Protein AF-A0A5C8ZA13-F1 (afdb_monomer_lite)

Sequence (93 aa):
MGSAIKFNWVLQLSVSEEPVAGNCYEFTKVGNRVFPIETPIDLIDLNRNAIAKIRIKSFQNITDKTIGEYQVIKVYSGIEKEVLTNYWIENEK

Radius of gyration: 13.34 Å; chains: 1; bounding box: 31×28×32 Å

Structure (mmCIF, N/CA/C/O backbone):
data_AF-A0A5C8ZA13-F1
#
_entry.id   AF-A0A5C8ZA13-F1
#
loop_
_atom_site.group_PDB
_atom_site.id
_atom_site.type_symbol
_atom_site.label_atom_id
_atom_site.label_alt_id
_atom_site.label_comp_id
_atom_site.label_asym_id
_atom_site.label_entity_id
_atom_site.label_seq_id
_atom_site.pdbx_PDB_ins_code
_atom_site.Cartn_x
_atom_site.Cartn_y
_atom_site.Cartn_z
_atom_site.occupancy
_atom_site.B_iso_or_equiv
_atom_site.auth_seq_id
_atom_site.auth_comp_id
_atom_site.auth_asym_id
_atom_site.auth_atom_id
_atom_site.pdbx_PDB_model_num
ATOM 1 N N . MET A 1 1 ? 21.224 -14.995 -15.660 1.00 51.16 1 MET A N 1
ATOM 2 C CA . MET A 1 1 ? 21.053 -13.553 -15.379 1.00 51.16 1 MET A CA 1
ATOM 3 C C . MET A 1 1 ? 19.579 -13.322 -15.085 1.00 51.16 1 MET A C 1
ATOM 5 O O . MET A 1 1 ? 18.784 -13.419 -16.007 1.00 51.16 1 MET A O 1
ATOM 9 N N . GLY A 1 2 ? 19.196 -13.170 -13.816 1.00 57.50 2 GLY A N 1
ATOM 10 C CA . GLY A 1 2 ? 17.798 -13.008 -13.399 1.00 57.50 2 GLY A CA 1
ATOM 11 C C . GLY A 1 2 ? 17.590 -11.641 -12.754 1.00 57.50 2 GLY A C 1
ATOM 12 O O . GLY A 1 2 ? 18.445 -11.198 -11.993 1.00 57.50 2 GLY A O 1
ATOM 13 N N . SER A 1 3 ? 16.484 -10.971 -13.072 1.00 65.44 3 SER A N 1
ATOM 14 C CA . SER A 1 3 ? 16.079 -9.742 -12.386 1.00 65.44 3 SER A CA 1
ATOM 15 C C . SER A 1 3 ? 15.382 -10.116 -11.080 1.00 65.44 3 SER A C 1
ATOM 17 O O . SER A 1 3 ? 14.389 -10.844 -11.096 1.00 65.44 3 SER A O 1
ATOM 19 N N . ALA A 1 4 ? 15.910 -9.656 -9.945 1.00 80.62 4 ALA A N 1
ATOM 20 C CA . ALA A 1 4 ? 15.277 -9.855 -8.648 1.00 80.62 4 ALA A CA 1
ATOM 21 C C . ALA A 1 4 ? 14.059 -8.925 -8.536 1.00 80.62 4 ALA A C 1
ATOM 23 O O . ALA A 1 4 ? 14.204 -7.716 -8.356 1.00 80.62 4 ALA A O 1
ATOM 24 N N . ILE A 1 5 ? 12.861 -9.494 -8.662 1.00 85.00 5 ILE A N 1
ATOM 25 C CA . ILE A 1 5 ? 11.589 -8.781 -8.512 1.00 85.00 5 ILE A CA 1
ATOM 26 C C . ILE A 1 5 ? 10.957 -9.189 -7.182 1.00 85.00 5 ILE A C 1
ATOM 28 O O . ILE A 1 5 ? 10.879 -10.377 -6.871 1.00 85.00 5 ILE A O 1
ATOM 32 N N . LYS A 1 6 ? 10.483 -8.213 -6.402 1.00 88.00 6 LYS A N 1
ATOM 33 C CA . LYS A 1 6 ? 9.706 -8.461 -5.178 1.00 88.00 6 LYS A CA 1
ATOM 34 C C . LYS A 1 6 ? 8.230 -8.162 -5.412 1.00 88.00 6 LYS A C 1
ATOM 36 O O . LYS A 1 6 ? 7.883 -7.071 -5.859 1.00 88.00 6 LYS A O 1
ATOM 41 N N . PHE A 1 7 ? 7.367 -9.127 -5.108 1.00 90.06 7 PHE A N 1
ATOM 42 C CA . PHE A 1 7 ? 5.923 -8.917 -5.131 1.00 90.06 7 PHE A CA 1
ATOM 43 C C . PHE A 1 7 ? 5.464 -8.357 -3.784 1.00 90.06 7 PHE A C 1
ATOM 45 O O . PHE A 1 7 ? 5.775 -8.921 -2.735 1.00 90.06 7 PHE A O 1
ATOM 52 N N . ASN A 1 8 ? 4.722 -7.255 -3.807 1.00 91.00 8 ASN A N 1
ATOM 53 C CA . ASN A 1 8 ? 4.301 -6.534 -2.618 1.00 91.00 8 ASN A CA 1
ATOM 54 C C . ASN A 1 8 ? 2.771 -6.430 -2.566 1.00 91.00 8 ASN A C 1
ATOM 56 O O . ASN A 1 8 ? 2.153 -5.764 -3.392 1.00 91.00 8 ASN A O 1
ATOM 60 N N . TRP A 1 9 ? 2.178 -7.035 -1.535 1.00 91.94 9 TRP A N 1
ATOM 61 C CA . TRP A 1 9 ? 0.752 -6.902 -1.193 1.00 91.94 9 TRP A CA 1
ATOM 62 C C . TRP A 1 9 ? 0.465 -5.760 -0.209 1.00 91.94 9 TRP A C 1
ATOM 64 O O . TRP A 1 9 ? -0.672 -5.560 0.203 1.00 91.94 9 TRP A O 1
ATOM 74 N N . VAL A 1 10 ? 1.501 -5.009 0.162 1.00 93.75 10 VAL A N 1
ATOM 75 C CA . VAL A 1 10 ? 1.440 -3.879 1.087 1.00 93.75 10 VAL A CA 1
ATOM 76 C C . VAL A 1 10 ? 2.443 -2.816 0.655 1.00 93.75 10 VAL A C 1
ATOM 78 O O . VAL A 1 10 ? 3.551 -3.133 0.192 1.00 93.75 10 VAL A O 1
ATOM 81 N N . LEU A 1 11 ? 2.061 -1.550 0.805 1.00 94.69 11 LEU A N 1
ATOM 82 C CA . LEU A 1 11 ? 2.943 -0.413 0.600 1.00 94.69 11 LEU A CA 1
ATOM 83 C C . LEU A 1 11 ? 3.416 0.089 1.963 1.00 94.69 11 LEU A C 1
ATOM 85 O O . LEU A 1 11 ? 2.673 0.703 2.712 1.00 94.69 11 LEU A O 1
ATOM 89 N N . GLN A 1 12 ? 4.670 -0.180 2.295 1.00 94.75 12 GLN A N 1
ATOM 90 C CA . GLN A 1 12 ? 5.287 0.365 3.501 1.00 94.75 12 GLN A CA 1
ATOM 91 C C . GLN A 1 12 ? 5.929 1.710 3.170 1.00 94.75 12 GLN A C 1
ATOM 93 O O . GLN A 1 12 ? 6.768 1.716 2.282 1.00 94.75 12 GLN A O 1
ATOM 98 N N . LEU A 1 13 ? 5.635 2.830 3.824 1.00 93.06 13 LEU A N 1
ATOM 99 C CA . LEU A 1 13 ? 6.291 4.123 3.544 1.00 93.06 13 LEU A CA 1
ATOM 100 C C . LEU A 1 13 ? 6.498 4.939 4.819 1.00 93.06 13 LEU A C 1
ATOM 102 O O . LEU A 1 13 ? 5.734 4.828 5.769 1.00 93.06 13 LEU A O 1
ATOM 106 N N . SER A 1 14 ? 7.520 5.796 4.827 1.00 87.88 14 SER A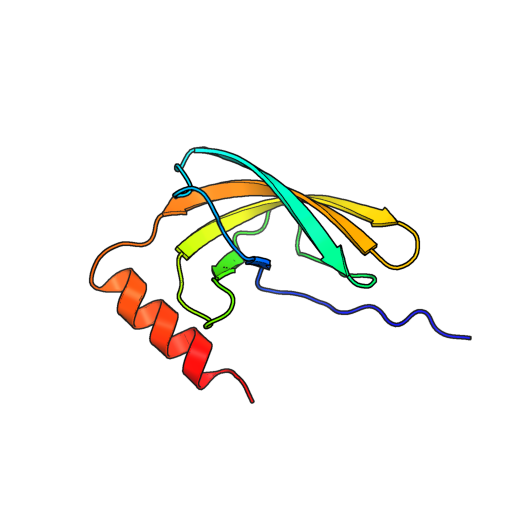 N 1
ATOM 107 C CA . SER A 1 14 ? 7.596 6.893 5.791 1.00 87.88 14 SER A CA 1
ATOM 108 C C . SER A 1 14 ? 6.652 7.994 5.319 1.00 87.88 14 SER A C 1
ATOM 110 O O . SER A 1 14 ? 6.952 8.707 4.362 1.00 87.88 14 SER A O 1
ATOM 112 N N . VAL A 1 15 ? 5.491 8.082 5.949 1.00 79.94 15 VAL A N 1
ATOM 113 C CA . VAL A 1 15 ? 4.473 9.073 5.615 1.00 79.94 15 VAL A CA 1
ATOM 114 C C . VAL A 1 15 ? 4.724 10.314 6.472 1.00 79.94 15 VAL A C 1
ATOM 116 O O . VAL A 1 15 ? 4.638 10.240 7.694 1.00 79.94 15 VAL A O 1
ATOM 119 N N . SER A 1 16 ? 5.114 11.425 5.842 1.00 75.94 16 SER A N 1
ATOM 120 C CA . SER A 1 16 ? 5.409 12.689 6.539 1.00 75.94 16 SER A CA 1
ATOM 121 C C . SER A 1 16 ? 4.159 13.519 6.838 1.00 75.94 16 SER A C 1
ATOM 123 O O . SER A 1 16 ? 4.155 14.269 7.808 1.00 75.94 16 SER A O 1
ATOM 125 N N . GLU A 1 17 ? 3.109 13.376 6.029 1.00 80.94 17 GLU A N 1
ATOM 126 C CA . GLU A 1 17 ? 1.834 14.087 6.165 1.00 80.94 17 GLU A CA 1
ATOM 127 C C . GLU A 1 17 ? 0.694 13.090 6.353 1.00 80.94 17 GLU A C 1
ATOM 129 O O . GLU A 1 17 ? 0.691 12.037 5.720 1.00 80.94 17 GLU A O 1
ATOM 134 N N . GLU A 1 18 ? -0.294 13.410 7.190 1.00 84.75 18 GLU A N 1
ATOM 135 C CA . GLU A 1 18 ? -1.440 12.521 7.385 1.00 84.75 18 GLU A CA 1
ATOM 136 C C . GLU A 1 18 ? -2.191 12.309 6.058 1.00 84.75 18 GLU A C 1
ATOM 138 O O . GLU A 1 18 ? -2.628 13.279 5.429 1.00 84.75 18 GLU A O 1
ATOM 143 N N . PRO A 1 19 ? -2.339 11.053 5.592 1.00 89.94 19 PRO A N 1
ATOM 144 C CA . PRO A 1 19 ? -2.976 10.790 4.314 1.00 89.94 19 PRO A CA 1
ATOM 145 C C . PRO A 1 19 ? -4.450 11.172 4.392 1.00 89.94 19 PRO A C 1
ATOM 147 O O . PRO A 1 19 ? -5.126 10.868 5.369 1.00 89.94 19 PRO A O 1
ATOM 150 N N . VAL A 1 20 ? -4.965 11.790 3.333 1.00 92.94 20 VAL A N 1
ATOM 151 C CA . VAL A 1 20 ? -6.370 12.194 3.239 1.00 92.94 20 VAL A CA 1
ATOM 152 C C . VAL A 1 20 ? -7.089 11.275 2.260 1.00 92.94 20 VAL A C 1
ATOM 154 O O . VAL A 1 20 ? -6.622 11.052 1.144 1.00 92.94 20 VAL A O 1
ATOM 157 N N . ALA A 1 21 ? -8.238 10.732 2.668 1.00 94.69 21 ALA A N 1
ATOM 158 C CA . ALA A 1 21 ? -9.040 9.866 1.809 1.00 94.69 21 ALA A CA 1
ATOM 159 C C . ALA A 1 21 ? -9.481 10.593 0.525 1.00 94.69 21 ALA A C 1
ATOM 161 O O . ALA A 1 21 ? -9.907 11.743 0.561 1.00 94.69 21 ALA A O 1
ATOM 162 N N . GLY A 1 22 ? -9.384 9.902 -0.610 1.00 93.25 22 GLY A N 1
ATOM 163 C CA . GLY A 1 22 ? -9.669 10.419 -1.948 1.00 93.25 22 GLY A CA 1
ATOM 164 C C . GLY A 1 22 ? -8.446 10.976 -2.678 1.00 93.25 22 GLY A C 1
ATOM 165 O O . GLY A 1 22 ? -8.414 10.903 -3.909 1.00 93.25 22 GLY A O 1
ATOM 166 N N . ASN A 1 23 ? -7.430 11.452 -1.950 1.00 95.44 23 ASN A N 1
ATOM 167 C CA . ASN A 1 23 ? -6.240 12.059 -2.545 1.00 95.44 23 ASN A CA 1
ATOM 168 C C . ASN A 1 23 ? -5.283 11.019 -3.135 1.00 95.44 23 ASN A C 1
ATOM 170 O O . ASN A 1 23 ? -5.220 9.865 -2.696 1.00 95.44 23 ASN A O 1
ATOM 174 N N . CYS A 1 24 ? -4.519 11.470 -4.130 1.00 95.38 24 CYS A N 1
ATOM 175 C CA . CYS A 1 24 ? -3.444 10.711 -4.749 1.00 95.38 24 CYS A CA 1
ATOM 176 C C . CYS A 1 24 ? -2.087 11.219 -4.268 1.00 95.38 24 CYS A C 1
ATOM 178 O O . CYS A 1 24 ? -1.893 12.420 -4.092 1.00 95.38 24 CYS A O 1
ATOM 180 N N . TYR A 1 25 ? -1.157 10.289 -4.093 1.00 95.81 25 TYR A N 1
ATOM 181 C CA . TYR A 1 25 ? 0.197 10.554 -3.637 1.00 95.81 25 TYR A CA 1
ATOM 182 C C . TYR A 1 25 ? 1.186 9.714 -4.437 1.00 95.81 25 TYR A C 1
ATOM 184 O O . TYR A 1 25 ? 0.876 8.606 -4.884 1.00 95.81 25 TYR A O 1
ATOM 192 N N . GLU A 1 26 ? 2.400 10.229 -4.570 1.00 95.25 26 GLU A N 1
ATOM 193 C CA . GLU A 1 26 ? 3.506 9.510 -5.185 1.00 95.25 26 GLU A CA 1
ATOM 194 C C . GLU A 1 26 ? 4.265 8.678 -4.147 1.00 95.25 26 GLU A C 1
ATOM 196 O O . GLU A 1 26 ? 4.309 8.987 -2.953 1.00 95.25 26 GLU A O 1
ATOM 201 N N . PHE A 1 27 ? 4.899 7.604 -4.606 1.00 94.75 27 PHE A N 1
ATOM 202 C CA . PHE A 1 27 ? 5.806 6.808 -3.798 1.00 94.75 27 PHE A CA 1
ATOM 203 C C . PHE A 1 27 ? 7.063 6.427 -4.567 1.00 94.75 27 PHE A C 1
ATOM 205 O O . PHE A 1 27 ? 7.065 6.289 -5.788 1.00 94.75 27 PHE A O 1
ATOM 212 N N . THR A 1 28 ? 8.142 6.199 -3.819 1.00 94.31 28 THR A N 1
ATOM 213 C CA . THR A 1 28 ? 9.396 5.653 -4.343 1.00 94.31 28 THR A CA 1
ATOM 214 C C . THR A 1 28 ? 9.872 4.502 -3.466 1.00 94.31 28 THR A C 1
ATOM 216 O O . THR A 1 28 ? 9.827 4.564 -2.235 1.00 94.31 28 THR A O 1
ATOM 219 N N . LYS A 1 29 ? 10.349 3.433 -4.102 1.00 93.88 29 LYS A N 1
ATOM 220 C CA . LYS A 1 29 ? 10.928 2.254 -3.465 1.00 93.88 29 LYS A CA 1
ATOM 221 C 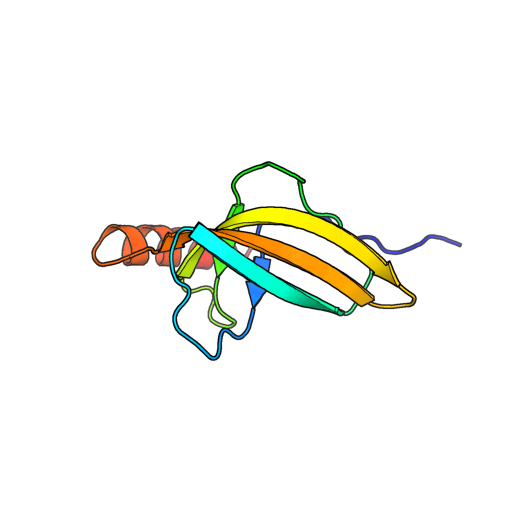C . LYS A 1 29 ? 12.222 1.830 -4.127 1.00 93.88 29 LYS A C 1
ATOM 223 O O . LYS A 1 29 ? 12.350 1.880 -5.337 1.00 93.88 29 LYS A O 1
ATOM 228 N N . VAL A 1 30 ? 13.160 1.362 -3.309 1.00 92.19 30 VAL A N 1
ATOM 229 C CA . VAL A 1 30 ? 14.402 0.746 -3.786 1.00 92.19 30 VAL A CA 1
ATOM 230 C C . VAL A 1 30 ? 14.119 -0.679 -4.271 1.00 92.19 30 VAL A C 1
ATOM 232 O O . VAL A 1 30 ? 13.384 -1.434 -3.612 1.00 92.19 30 VAL A O 1
ATOM 235 N N . GLY A 1 31 ? 14.739 -1.027 -5.397 1.00 91.06 31 GLY A N 1
ATOM 236 C CA . GLY A 1 31 ? 14.609 -2.292 -6.111 1.00 91.06 31 GLY A CA 1
ATOM 237 C C . GLY A 1 31 ? 13.367 -2.367 -6.997 1.00 91.06 31 GLY A C 1
ATOM 238 O O . GLY A 1 31 ? 12.454 -1.554 -6.877 1.00 91.06 31 GLY A O 1
ATOM 239 N N . ASN A 1 32 ? 13.327 -3.386 -7.857 1.00 91.19 32 ASN A N 1
ATOM 240 C CA . ASN A 1 32 ? 12.176 -3.672 -8.710 1.00 91.19 32 ASN A CA 1
ATOM 241 C C . ASN A 1 32 ? 11.068 -4.347 -7.899 1.00 91.19 32 ASN A C 1
ATOM 243 O O . ASN A 1 32 ? 11.235 -5.459 -7.383 1.00 91.19 32 ASN A O 1
ATOM 247 N N . ARG A 1 33 ? 9.922 -3.679 -7.803 1.00 93.00 33 ARG A N 1
ATOM 248 C CA . ARG A 1 33 ? 8.737 -4.167 -7.106 1.00 93.00 33 ARG A CA 1
ATOM 249 C C . ARG A 1 33 ? 7.563 -4.299 -8.058 1.00 93.00 33 ARG A C 1
ATOM 251 O O . ARG A 1 33 ? 7.461 -3.601 -9.066 1.00 93.00 33 ARG A O 1
ATOM 258 N N . VAL A 1 34 ? 6.677 -5.220 -7.719 1.00 93.56 34 VAL A N 1
ATOM 259 C CA . VAL A 1 34 ? 5.388 -5.396 -8.380 1.00 93.56 34 VAL A CA 1
ATOM 260 C C . VAL A 1 34 ? 4.311 -5.237 -7.328 1.00 93.56 34 VAL A C 1
ATOM 262 O O . VAL A 1 34 ? 4.373 -5.867 -6.273 1.00 93.56 34 VAL A O 1
ATOM 265 N N . PHE A 1 35 ? 3.335 -4.393 -7.635 1.00 95.19 35 PHE A N 1
ATOM 266 C CA . PHE A 1 35 ? 2.155 -4.178 -6.816 1.00 95.19 35 PHE A CA 1
ATOM 267 C C . PHE A 1 35 ? 0.902 -4.512 -7.628 1.00 95.19 35 PHE A C 1
ATOM 269 O O . PHE A 1 35 ? 0.906 -4.345 -8.852 1.00 95.19 35 PHE A O 1
ATOM 276 N N . PRO A 1 36 ? -0.185 -4.953 -6.984 1.00 94.75 36 PRO A N 1
ATOM 277 C CA . PRO A 1 36 ? -1.450 -5.139 -7.674 1.00 94.75 36 PRO A CA 1
ATOM 278 C C . PRO A 1 36 ? -2.082 -3.769 -7.994 1.00 94.75 36 PRO A C 1
ATOM 280 O O . PRO A 1 36 ? -2.396 -2.980 -7.102 1.00 94.75 36 PRO A O 1
ATOM 283 N N . ILE A 1 37 ? -2.255 -3.476 -9.285 1.00 94.50 37 ILE A N 1
ATOM 284 C CA . ILE A 1 37 ? -2.875 -2.235 -9.783 1.00 94.5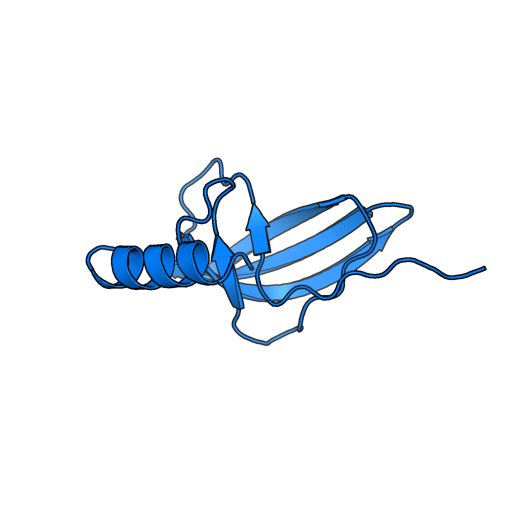0 37 ILE A CA 1
ATOM 285 C C . ILE A 1 37 ? -4.395 -2.310 -9.601 1.00 94.50 37 ILE A C 1
ATOM 287 O O . ILE A 1 37 ? -4.987 -3.384 -9.707 1.00 94.50 37 ILE A O 1
ATOM 291 N N . GLU A 1 38 ? -5.032 -1.177 -9.289 1.00 93.50 38 GLU A N 1
ATOM 292 C CA . GLU A 1 38 ? -6.484 -1.055 -9.077 1.00 93.50 38 GLU A CA 1
ATOM 293 C C . GLU A 1 38 ? -7.054 -2.022 -8.010 1.00 93.50 38 GLU A C 1
ATOM 295 O O . GLU A 1 38 ? -8.267 -2.182 -7.856 1.00 93.50 38 GLU A O 1
ATOM 300 N N . THR A 1 39 ? -6.193 -2.611 -7.182 1.00 94.50 39 THR A N 1
ATOM 301 C CA . THR A 1 39 ? -6.576 -3.513 -6.093 1.00 94.50 39 THR A CA 1
ATOM 302 C C . THR A 1 39 ? -6.331 -2.822 -4.754 1.00 94.50 39 THR A C 1
ATOM 304 O O . THR A 1 39 ? -5.264 -2.231 -4.574 1.00 94.50 39 THR A O 1
ATOM 307 N N . PRO A 1 40 ? -7.295 -2.850 -3.815 1.00 95.31 40 PRO A N 1
ATOM 308 C CA . PRO A 1 40 ? -7.083 -2.287 -2.491 1.00 95.31 40 PRO A CA 1
ATOM 309 C C . PRO A 1 40 ? -6.001 -3.054 -1.723 1.00 95.31 40 PRO A C 1
ATOM 311 O O . PRO A 1 40 ? -6.133 -4.259 -1.519 1.00 95.31 40 PRO A O 1
ATOM 314 N N . ILE A 1 41 ? -4.976 -2.343 -1.267 1.00 95.88 41 ILE A N 1
ATOM 315 C CA . ILE A 1 41 ? -3.907 -2.851 -0.402 1.00 95.88 41 ILE A CA 1
ATOM 316 C C . ILE A 1 41 ? -3.716 -1.915 0.791 1.00 95.88 41 ILE A C 1
ATOM 318 O O . ILE A 1 41 ? -4.240 -0.800 0.803 1.00 95.88 41 ILE A O 1
ATOM 322 N N . ASP A 1 42 ? -2.953 -2.353 1.786 1.00 95.69 42 ASP A N 1
ATOM 323 C CA . ASP A 1 42 ? -2.672 -1.528 2.957 1.00 95.69 42 ASP A CA 1
ATOM 324 C C . ASP A 1 42 ? -1.441 -0.637 2.755 1.00 95.69 42 ASP A C 1
ATOM 326 O O . ASP A 1 42 ? -0.449 -1.018 2.125 1.00 95.69 42 ASP A O 1
ATOM 330 N N . LEU A 1 43 ? -1.528 0.565 3.316 1.00 95.38 43 LEU A N 1
ATOM 331 C CA . LEU A 1 43 ? -0.425 1.476 3.566 1.00 95.38 43 LEU A CA 1
ATOM 332 C C . LEU A 1 43 ? -0.031 1.344 5.035 1.00 95.38 43 LEU A C 1
ATOM 334 O O . LEU A 1 43 ? -0.855 1.585 5.923 1.00 95.38 43 LEU A O 1
ATOM 338 N N . ILE A 1 44 ? 1.225 0.984 5.275 1.00 94.75 44 ILE A N 1
ATOM 339 C CA . ILE A 1 44 ? 1.793 0.832 6.617 1.00 94.75 44 ILE A CA 1
ATOM 340 C C . ILE A 1 44 ? 3.028 1.718 6.788 1.00 94.75 44 ILE A C 1
ATOM 342 O O . ILE A 1 44 ? 3.698 2.055 5.807 1.00 94.75 44 ILE A O 1
ATOM 346 N N . ASP A 1 45 ? 3.356 2.080 8.025 1.00 93.19 45 ASP A N 1
ATOM 347 C CA . ASP A 1 45 ? 4.589 2.813 8.319 1.00 93.19 45 ASP A CA 1
ATOM 348 C C . ASP A 1 45 ? 5.817 1.883 8.422 1.00 93.19 45 ASP A C 1
ATOM 350 O O . ASP A 1 45 ? 5.742 0.656 8.283 1.00 93.19 45 ASP A O 1
ATOM 354 N N . LEU A 1 46 ? 6.992 2.466 8.674 1.00 90.94 46 LEU A N 1
ATOM 355 C CA . LEU A 1 46 ? 8.231 1.704 8.872 1.00 90.94 46 LEU A CA 1
ATOM 356 C C . LEU A 1 46 ? 8.183 0.766 10.089 1.00 90.94 46 LEU A C 1
ATOM 358 O O . LEU A 1 46 ? 8.871 -0.250 10.087 1.00 90.94 46 LEU A O 1
ATOM 362 N N . ASN A 1 47 ? 7.335 1.065 11.072 1.00 90.00 47 ASN A N 1
ATOM 363 C CA . ASN A 1 47 ? 7.100 0.255 12.266 1.00 90.00 47 ASN A CA 1
ATOM 364 C C . ASN A 1 47 ? 5.946 -0.751 12.072 1.00 90.00 47 ASN A C 1
ATOM 366 O O . ASN A 1 47 ? 5.507 -1.369 13.037 1.00 90.00 47 ASN A O 1
ATOM 370 N N . ARG A 1 48 ? 5.456 -0.917 10.833 1.00 88.81 48 ARG A N 1
ATOM 371 C CA . ARG A 1 48 ? 4.326 -1.782 10.453 1.00 88.81 48 ARG A CA 1
ATOM 372 C C . ARG A 1 48 ? 2.985 -1.384 11.081 1.00 88.81 48 ARG A C 1
ATOM 374 O O . ARG A 1 48 ? 2.055 -2.186 11.096 1.00 88.81 48 ARG A O 1
ATOM 381 N N . ASN A 1 49 ? 2.842 -0.134 11.515 1.00 92.19 49 ASN A N 1
ATOM 382 C CA . ASN A 1 49 ? 1.554 0.416 11.914 1.00 92.19 49 ASN A CA 1
ATOM 383 C C . ASN A 1 49 ? 0.676 0.623 10.684 1.00 92.19 49 ASN A C 1
ATOM 385 O O . ASN A 1 49 ? 1.106 1.225 9.697 1.00 92.19 49 ASN A O 1
ATOM 389 N N . ALA A 1 50 ? -0.571 0.168 10.757 1.00 93.88 50 ALA A N 1
ATOM 390 C CA . ALA A 1 50 ? -1.550 0.396 9.708 1.00 93.88 50 ALA A CA 1
ATOM 391 C C . ALA A 1 50 ? -1.907 1.888 9.642 1.00 93.88 50 ALA A C 1
ATOM 393 O O . ALA A 1 50 ? -2.263 2.495 10.651 1.00 93.88 50 ALA A O 1
ATOM 394 N N . ILE A 1 51 ? -1.816 2.488 8.455 1.00 94.38 51 ILE A N 1
ATOM 395 C CA . ILE A 1 51 ? -2.122 3.909 8.246 1.00 94.38 51 ILE A CA 1
ATOM 396 C C . ILE A 1 51 ? -3.434 4.054 7.481 1.00 94.38 51 ILE A C 1
ATOM 398 O O . ILE A 1 51 ? -4.350 4.742 7.925 1.00 94.38 51 ILE A O 1
ATOM 402 N N . ALA A 1 52 ? -3.526 3.419 6.315 1.00 95.94 52 ALA A N 1
ATOM 403 C CA . ALA A 1 52 ? -4.648 3.611 5.410 1.00 95.94 52 ALA A CA 1
ATOM 404 C C . ALA A 1 52 ? -4.847 2.417 4.477 1.00 95.94 52 ALA A C 1
ATOM 406 O O . ALA A 1 52 ? -3.915 1.676 4.178 1.00 95.94 52 ALA A O 1
ATOM 407 N N . LYS A 1 53 ? -6.060 2.289 3.946 1.00 96.50 53 LYS A N 1
ATOM 408 C CA . LYS A 1 53 ? -6.349 1.492 2.762 1.00 96.50 53 LYS A CA 1
ATOM 409 C C . LYS A 1 53 ? -6.087 2.334 1.529 1.00 96.50 53 LYS A C 1
ATOM 411 O O . LYS A 1 53 ? -6.642 3.427 1.399 1.00 96.50 53 LYS A O 1
ATOM 416 N N . ILE A 1 54 ? -5.293 1.815 0.608 1.00 96.94 54 ILE A N 1
ATOM 417 C CA . ILE A 1 54 ? -4.912 2.501 -0.622 1.00 96.94 54 ILE A CA 1
ATOM 418 C C . ILE A 1 54 ? -5.178 1.622 -1.838 1.00 96.94 54 ILE A C 1
ATOM 420 O O . ILE A 1 54 ? -5.435 0.427 -1.729 1.00 96.94 54 ILE A O 1
ATOM 424 N N . ARG A 1 55 ? -5.072 2.210 -3.021 1.00 97.19 55 ARG A N 1
ATOM 425 C CA . ARG A 1 55 ? -5.035 1.498 -4.296 1.00 97.19 55 ARG A CA 1
ATOM 426 C C . ARG A 1 55 ? -3.903 2.062 -5.133 1.00 97.19 55 ARG A C 1
ATOM 428 O O . ARG A 1 55 ? -3.838 3.273 -5.327 1.00 97.19 55 ARG A O 1
ATOM 435 N N . ILE A 1 56 ? -3.053 1.189 -5.665 1.00 97.31 56 ILE A N 1
ATOM 436 C CA . ILE A 1 56 ? -2.022 1.601 -6.619 1.00 97.31 56 ILE A CA 1
ATOM 437 C C . ILE A 1 56 ? -2.693 1.931 -7.954 1.00 97.31 56 ILE A C 1
ATOM 439 O O . ILE A 1 56 ? -3.423 1.101 -8.501 1.00 97.31 56 ILE A O 1
ATOM 443 N N . LYS A 1 57 ? -2.458 3.146 -8.454 1.00 96.81 57 LYS A N 1
ATOM 444 C CA . LYS A 1 57 ? -2.959 3.628 -9.748 1.00 96.81 57 LYS A CA 1
ATOM 445 C C . LYS A 1 57 ? -2.009 3.261 -10.872 1.00 96.81 57 LYS A C 1
ATOM 447 O O . LYS A 1 57 ? -2.421 2.721 -11.893 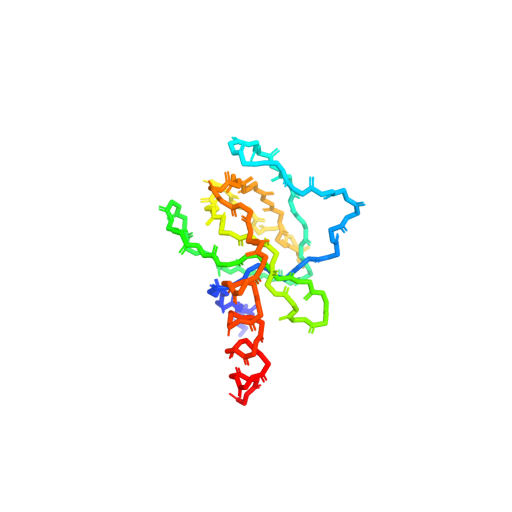1.00 96.81 57 LYS A O 1
ATOM 452 N N . SER A 1 58 ? -0.728 3.511 -10.653 1.00 96.50 58 SER A N 1
ATOM 453 C CA . SER A 1 58 ? 0.324 3.246 -11.620 1.00 96.50 58 SER A CA 1
ATOM 454 C C . SER A 1 58 ? 1.641 3.031 -10.882 1.00 96.50 58 SER A C 1
ATOM 456 O O . SER A 1 58 ? 1.834 3.505 -9.762 1.00 96.50 58 SER A O 1
ATOM 458 N N . PHE A 1 59 ? 2.553 2.285 -11.493 1.00 96.69 59 PHE A N 1
ATOM 459 C CA . PHE A 1 59 ? 3.944 2.261 -11.068 1.00 96.69 59 PHE A CA 1
ATOM 460 C C . PHE A 1 59 ? 4.840 1.941 -12.260 1.00 96.69 59 PHE A C 1
ATOM 462 O O . PHE A 1 59 ? 4.427 1.287 -13.218 1.00 96.69 59 PHE A O 1
ATOM 469 N N . GLN A 1 60 ? 6.085 2.383 -12.176 1.00 95.44 60 GLN A N 1
ATOM 470 C CA . GLN A 1 60 ? 7.131 2.107 -13.137 1.00 95.44 60 GLN A CA 1
ATOM 471 C C . GLN A 1 60 ? 8.376 1.621 -12.402 1.00 95.44 60 GLN A C 1
ATOM 473 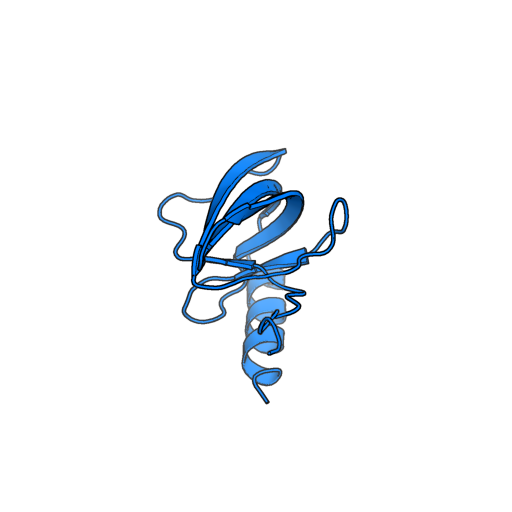O O . GLN A 1 60 ? 8.823 2.219 -11.422 1.00 95.44 60 GLN A O 1
ATOM 478 N N . ASN A 1 61 ? 8.957 0.540 -12.913 1.00 92.62 61 ASN A N 1
ATOM 479 C CA . ASN A 1 61 ? 10.286 0.101 -12.516 1.00 92.62 61 ASN A CA 1
ATOM 480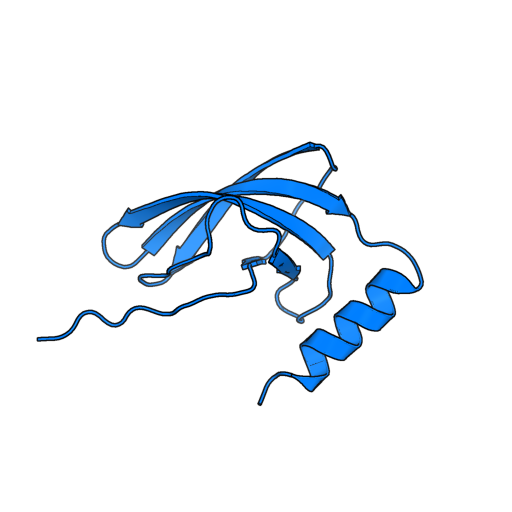 C C . ASN A 1 61 ? 11.320 0.823 -13.385 1.00 92.62 61 ASN A C 1
ATOM 482 O O . ASN A 1 61 ? 11.354 0.653 -14.602 1.00 92.62 61 ASN A O 1
ATOM 486 N N . ILE A 1 62 ? 12.130 1.651 -12.742 1.00 90.81 62 ILE A N 1
ATOM 487 C CA . ILE A 1 62 ? 13.320 2.298 -13.292 1.00 90.81 62 ILE A CA 1
ATOM 488 C C . ILE A 1 62 ? 14.526 1.555 -12.702 1.00 90.81 62 ILE A C 1
ATOM 490 O O . ILE A 1 62 ? 14.387 0.857 -11.701 1.00 90.81 62 ILE A O 1
ATOM 494 N N . THR A 1 63 ? 15.710 1.666 -13.304 1.00 87.56 63 THR A N 1
ATOM 495 C CA . THR A 1 63 ? 16.940 1.032 -12.802 1.00 87.56 63 THR A CA 1
ATOM 496 C C . THR A 1 63 ? 17.063 1.158 -11.278 1.00 87.56 63 THR A C 1
ATOM 498 O O . THR A 1 63 ? 17.161 2.263 -10.744 1.00 87.56 63 THR A O 1
ATOM 501 N N . ASP A 1 64 ? 16.989 0.009 -10.601 1.00 87.38 64 ASP A N 1
ATOM 502 C CA . ASP A 1 64 ? 17.067 -0.178 -9.147 1.00 87.38 64 ASP A CA 1
ATOM 503 C C . ASP A 1 64 ? 16.031 0.568 -8.287 1.00 87.38 64 ASP A C 1
ATOM 505 O O . ASP A 1 64 ? 16.201 0.683 -7.068 1.00 87.38 64 ASP A O 1
ATOM 509 N N . LYS A 1 65 ? 14.919 1.030 -8.871 1.00 93.50 65 LYS A N 1
ATOM 510 C CA . LYS A 1 65 ? 13.832 1.671 -8.121 1.00 93.50 65 LYS A CA 1
ATOM 511 C C . LYS A 1 65 ? 12.452 1.483 -8.748 1.00 93.50 65 LYS A C 1
ATOM 513 O O . LYS A 1 65 ? 12.284 1.519 -9.959 1.00 93.50 65 LYS A O 1
ATOM 518 N N . THR A 1 66 ? 11.430 1.411 -7.910 1.00 95.06 66 THR A N 1
ATOM 519 C CA . THR A 1 66 ? 10.027 1.521 -8.312 1.00 95.06 66 THR A CA 1
ATOM 520 C C . THR A 1 66 ? 9.496 2.882 -7.905 1.00 95.06 66 THR A C 1
ATOM 522 O O . THR A 1 66 ? 9.545 3.226 -6.725 1.00 95.06 66 THR A O 1
ATOM 525 N N . ILE A 1 67 ? 8.965 3.636 -8.857 1.00 96.19 67 ILE A N 1
ATOM 526 C CA . ILE A 1 67 ? 8.185 4.848 -8.586 1.00 96.19 67 ILE A CA 1
ATOM 527 C C . ILE A 1 67 ? 6.731 4.592 -8.954 1.00 96.19 67 ILE A C 1
ATOM 529 O O . ILE A 1 67 ? 6.462 3.761 -9.818 1.00 96.19 67 ILE A O 1
ATOM 533 N N . GLY A 1 68 ? 5.788 5.274 -8.326 1.00 95.88 68 GLY A N 1
ATOM 534 C CA . GLY A 1 68 ? 4.390 5.127 -8.703 1.00 95.88 68 GLY A CA 1
ATOM 535 C C . GLY A 1 68 ? 3.465 6.049 -7.945 1.00 95.88 68 GLY A C 1
ATOM 536 O O . GLY A 1 68 ? 3.895 6.841 -7.113 1.00 95.88 68 GLY A O 1
ATOM 537 N N . GLU A 1 69 ? 2.182 5.887 -8.222 1.00 97.00 69 GLU A N 1
ATOM 538 C CA . GLU A 1 69 ? 1.105 6.668 -7.640 1.00 97.00 69 GLU A CA 1
ATOM 539 C C . GLU A 1 69 ? 0.099 5.749 -6.960 1.00 97.00 69 GLU A C 1
ATOM 541 O O . GLU A 1 69 ? -0.253 4.670 -7.458 1.00 97.00 69 GLU A O 1
ATOM 546 N N . TYR A 1 70 ? -0.404 6.196 -5.818 1.00 96.81 70 TYR A N 1
ATOM 547 C CA . TYR A 1 70 ? -1.475 5.529 -5.101 1.00 96.81 70 TYR A CA 1
ATOM 548 C C . TYR A 1 70 ? -2.548 6.520 -4.687 1.00 96.81 70 TYR A C 1
ATOM 550 O O . TYR A 1 70 ? -2.277 7.681 -4.403 1.00 96.81 70 TYR A O 1
ATOM 558 N N . GLN A 1 71 ? -3.778 6.030 -4.624 1.00 97.00 71 GLN A N 1
ATOM 559 C CA . GLN A 1 71 ? -4.913 6.765 -4.098 1.00 97.00 71 GLN A CA 1
ATOM 560 C C . GLN A 1 71 ? -5.273 6.230 -2.719 1.00 97.00 71 GLN A C 1
ATOM 562 O O . GLN A 1 71 ? -5.376 5.014 -2.529 1.00 97.00 71 GLN A O 1
ATOM 567 N N . VAL A 1 72 ? -5.513 7.125 -1.767 1.00 96.81 72 VAL A N 1
ATOM 568 C CA . VAL A 1 72 ? -6.024 6.758 -0.446 1.00 96.81 72 VAL A CA 1
ATOM 569 C C . VAL A 1 72 ? -7.521 6.505 -0.551 1.00 96.81 72 VAL A C 1
ATOM 571 O O . VAL A 1 72 ? -8.284 7.376 -0.952 1.00 96.81 72 VAL A O 1
ATOM 574 N N . ILE A 1 73 ? -7.956 5.305 -0.181 1.00 96.25 73 ILE A N 1
ATOM 575 C CA . ILE A 1 73 ? -9.374 4.929 -0.148 1.00 96.25 73 ILE A CA 1
ATOM 576 C C . ILE A 1 73 ? -9.966 5.272 1.217 1.00 96.25 73 ILE A C 1
ATOM 578 O O . ILE A 1 73 ? -11.054 5.835 1.303 1.00 96.25 73 ILE A O 1
ATOM 582 N N . LYS A 1 74 ? -9.260 4.909 2.291 1.00 95.81 74 LYS A N 1
ATOM 583 C CA . LYS A 1 74 ? -9.722 5.089 3.669 1.00 95.81 74 LYS A CA 1
ATOM 584 C C . LYS A 1 74 ? -8.529 5.262 4.596 1.00 95.81 74 LYS A C 1
ATOM 586 O O . LYS A 1 74 ? -7.583 4.496 4.494 1.00 95.81 74 LYS A O 1
ATOM 591 N N . VAL A 1 75 ? -8.602 6.201 5.530 1.00 95.50 75 VAL A N 1
ATOM 592 C CA . VAL A 1 75 ? -7.619 6.333 6.615 1.00 95.50 75 VAL A CA 1
ATOM 593 C C . VAL A 1 75 ? -8.094 5.504 7.802 1.00 95.50 75 VAL A C 1
ATOM 595 O O . VAL A 1 75 ? -9.264 5.594 8.175 1.00 95.50 75 VAL A O 1
ATOM 598 N N . TYR A 1 76 ? -7.215 4.681 8.369 1.00 94.31 76 TYR A N 1
ATOM 599 C CA . TYR A 1 76 ? -7.553 3.853 9.521 1.00 94.31 76 TYR A CA 1
ATOM 600 C C . TYR A 1 76 ? -7.496 4.672 10.810 1.00 94.31 76 TYR A C 1
ATOM 602 O O . TYR A 1 76 ? -6.535 5.405 11.048 1.00 94.31 76 TYR A O 1
ATOM 610 N N . SER A 1 77 ? -8.506 4.528 11.669 1.00 91.69 77 SER A N 1
ATOM 611 C CA . SER A 1 77 ? -8.554 5.224 12.963 1.00 91.69 77 SER A CA 1
ATOM 612 C C . SER A 1 77 ? -9.182 4.373 14.070 1.00 91.69 77 SER A C 1
ATOM 614 O O . SER A 1 77 ? -9.958 3.462 13.806 1.00 91.69 77 SER A O 1
ATOM 616 N N . GLY A 1 78 ? -8.836 4.649 15.330 1.00 93.12 78 GLY A N 1
ATOM 617 C CA . GLY A 1 78 ? -9.357 3.906 16.484 1.00 93.12 78 GLY A CA 1
ATOM 618 C C . GLY A 1 78 ? -9.062 2.399 16.431 1.00 93.12 78 GLY A C 1
ATOM 619 O O . GLY A 1 78 ? -7.972 1.984 16.044 1.00 93.12 78 GLY A O 1
ATOM 620 N N . ILE A 1 79 ? -10.056 1.583 16.798 1.00 92.94 79 ILE A N 1
ATOM 621 C CA . ILE A 1 79 ? -9.917 0.125 16.987 1.00 92.94 79 ILE A CA 1
ATOM 622 C C . ILE A 1 79 ? -9.486 -0.593 15.701 1.00 92.94 79 ILE A C 1
ATOM 624 O O . ILE A 1 79 ? -8.666 -1.507 15.748 1.00 92.94 79 ILE A O 1
ATOM 628 N N . GLU A 1 80 ? -9.996 -0.191 14.532 1.00 92.00 80 GLU A N 1
ATOM 629 C CA . GLU A 1 80 ? -9.613 -0.847 13.270 1.00 92.00 80 GLU A CA 1
ATOM 630 C C . GLU A 1 80 ? -8.120 -0.696 12.968 1.00 92.00 80 GLU A C 1
ATOM 632 O O . GLU A 1 80 ? -7.494 -1.627 12.461 1.00 92.00 80 GLU A O 1
ATOM 637 N N . LYS A 1 81 ? -7.534 0.451 13.327 1.00 92.81 81 LYS A N 1
ATOM 638 C CA . LYS A 1 81 ? -6.108 0.709 13.155 1.00 92.81 81 LYS A CA 1
ATOM 639 C C . LYS A 1 81 ? -5.286 -0.229 14.031 1.00 92.81 81 LYS A C 1
ATOM 641 O O . LYS A 1 81 ? -4.301 -0.788 13.555 1.00 92.81 81 LYS A O 1
ATOM 646 N N . GLU A 1 82 ? -5.692 -0.412 15.283 1.00 92.25 82 GLU A N 1
ATOM 647 C CA . GLU A 1 82 ? -5.014 -1.297 16.237 1.00 92.25 82 GLU A CA 1
ATOM 648 C C . GLU A 1 82 ? -5.060 -2.755 15.775 1.00 92.25 82 GLU A C 1
ATOM 650 O O . GLU A 1 82 ? -4.024 -3.414 15.707 1.00 92.25 82 GLU A O 1
ATOM 655 N N . VAL A 1 83 ? -6.238 -3.239 15.369 1.00 93.12 83 VAL A N 1
ATOM 656 C CA . VAL A 1 83 ? -6.415 -4.615 14.881 1.00 93.12 83 VAL A CA 1
ATOM 657 C C . VAL A 1 83 ? -5.545 -4.883 13.652 1.00 93.12 83 VAL A C 1
ATOM 659 O O . VAL A 1 83 ? -4.838 -5.889 13.604 1.00 93.12 83 VAL A O 1
ATOM 662 N N . LEU A 1 84 ? -5.558 -3.977 12.670 1.00 92.25 84 LEU A N 1
ATOM 663 C CA . LEU A 1 84 ? -4.753 -4.131 11.456 1.00 92.25 84 LEU A CA 1
ATOM 664 C C . LEU A 1 84 ? -3.253 -4.012 11.736 1.00 92.25 84 LEU A C 1
ATOM 666 O O . LEU A 1 84 ? -2.462 -4.739 11.142 1.00 92.25 84 LEU A O 1
ATOM 670 N N . THR A 1 85 ? -2.858 -3.129 12.651 1.00 91.88 85 THR A N 1
ATOM 671 C CA . THR A 1 85 ? -1.460 -3.002 13.082 1.00 91.88 85 THR A CA 1
ATOM 672 C C . THR A 1 85 ? -0.964 -4.310 13.693 1.00 91.88 85 THR A C 1
ATOM 674 O O . THR A 1 85 ? 0.065 -4.827 13.266 1.00 91.88 85 THR A O 1
ATOM 677 N N . ASN A 1 86 ? -1.729 -4.904 14.612 1.00 91.81 86 ASN A N 1
ATOM 678 C CA . ASN A 1 86 ? -1.374 -6.187 15.221 1.00 91.81 86 ASN A CA 1
ATOM 679 C C . ASN A 1 86 ? -1.281 -7.301 14.173 1.00 91.81 86 ASN A C 1
ATOM 681 O O . ASN A 1 86 ? -0.290 -8.026 14.142 1.00 91.81 86 ASN A O 1
ATOM 685 N N . TYR A 1 87 ? -2.244 -7.372 13.247 1.00 91.25 87 TYR A N 1
ATOM 686 C CA . TYR A 1 87 ? -2.198 -8.318 12.130 1.00 91.25 87 TYR A CA 1
ATOM 687 C C . TYR A 1 87 ? -0.900 -8.193 11.318 1.00 91.25 87 TYR A C 1
ATOM 689 O O . TYR A 1 87 ? -0.251 -9.198 11.014 1.00 91.25 87 TYR A O 1
ATOM 697 N N . TRP A 1 88 ? -0.490 -6.970 10.972 1.00 89.94 88 TRP A N 1
ATOM 698 C CA . TRP A 1 88 ? 0.727 -6.749 10.194 1.00 89.94 88 TRP A CA 1
ATOM 699 C C . TRP A 1 88 ? 2.000 -7.052 10.981 1.00 89.94 88 TRP A C 1
ATOM 701 O O . TRP A 1 88 ? 2.958 -7.518 10.367 1.00 89.94 88 TRP A O 1
ATOM 711 N N . ILE A 1 89 ? 2.032 -6.822 12.293 1.00 89.38 89 ILE A N 1
ATOM 712 C CA . ILE A 1 89 ? 3.168 -7.180 13.156 1.00 89.38 89 ILE A CA 1
ATOM 713 C C . ILE A 1 89 ? 3.291 -8.707 13.284 1.00 89.38 89 ILE A C 1
ATOM 715 O O . ILE A 1 89 ? 4.384 -9.251 13.146 1.00 89.38 89 ILE A O 1
ATOM 719 N N . GLU A 1 90 ? 2.182 -9.420 13.486 1.00 88.94 90 GLU A N 1
ATOM 720 C CA . GLU A 1 90 ? 2.179 -10.880 13.657 1.00 88.94 90 GLU A CA 1
ATOM 721 C C . GLU A 1 90 ? 2.623 -11.637 12.393 1.00 88.94 90 GLU A C 1
ATOM 723 O O . GLU A 1 90 ? 3.321 -12.650 12.480 1.00 88.94 90 GLU A O 1
ATOM 728 N N . ASN A 1 91 ? 2.269 -11.128 11.209 1.00 84.31 91 ASN A N 1
ATOM 729 C CA . ASN A 1 91 ? 2.570 -11.742 9.911 1.00 84.31 91 ASN A CA 1
ATOM 730 C C . ASN A 1 91 ? 3.933 -11.302 9.328 1.00 84.31 91 ASN A C 1
ATOM 732 O O . ASN A 1 91 ? 4.084 -11.115 8.121 1.00 84.31 91 ASN A O 1
ATOM 736 N N . GLU A 1 92 ? 4.943 -11.080 10.172 1.00 75.12 92 GLU A N 1
ATOM 737 C CA . GLU A 1 92 ? 6.315 -10.759 9.739 1.00 75.12 92 GLU A CA 1
ATOM 738 C C . GLU A 1 92 ? 7.152 -11.984 9.320 1.00 75.12 92 GLU A C 1
ATOM 740 O O . GLU A 1 92 ? 8.232 -11.816 8.755 1.00 75.12 92 GLU A O 1
ATOM 745 N N . LYS A 1 93 ? 6.659 -13.203 9.558 1.00 54.66 93 LYS A N 1
ATOM 746 C CA . LYS A 1 93 ? 7.422 -14.446 9.362 1.00 54.66 93 LYS A CA 1
ATOM 747 C C . LYS A 1 93 ? 7.531 -14.917 7.915 1.00 54.66 93 LYS A C 1
ATOM 749 O O . LYS A 1 93 ? 6.502 -14.922 7.207 1.00 54.66 93 LYS A O 1
#

Organism: NCBI:txid2593301

Secondary structure (DSSP, 8-state):
----EEE-SEEE---SS---TT-EEEEEEESEEE--BTSEEEEE-TT--EEEEEEEEEEEEETTEEEEEEEEEEE--THHHHHHHHHHHHTT-

Foldseek 3Di:
DDFDEAEDLEAEEADPDQADAFDKDKDKDFGHYDYDAPDWGFYAYPLQQTFATKGWHDWDDDVRMIMGMIGGHGTDDDPRRVVNSVVRVVPPD

InterPro domains:
  IPR015947 PUA-like superfamily [SSF88697] (1-77)
  IPR019699 Protein of unknown function DUF2584 [PF10763] (1-77)

pLDDT: mean 90.87, std 8.46, range [51.16, 97.31]